Protein AF-D5L0C2-F1 (afdb_monomer)

Nearest PDB structures (foldseek):
  6uve-assembly1_A  TM=9.979E-01  e=5.496E-06  Homo sapiens
  6uvg-assembly6_L  TM=1.005E+00  e=6.725E-06  Homo sapiens
  4tuh-assembly2_D  TM=1.004E+00  e=9.414E-06  Homo sapiens
  4cin-assembly2_B  TM=1.001E+00  e=1.077E-05  Homo sapiens
  6uve-assembly1_B  TM=9.973E-01  e=1.077E-05  Homo sapiens

Organism: Ovis aries (NCBI:txid9940)

Mean predicted aligned error: 2.58 Å

Solvent-accessible surface area (b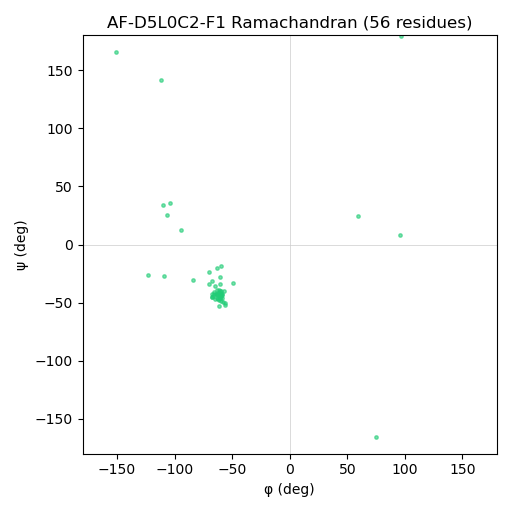ackbone atoms only — not comparable to full-atom values): 3412 Å² total; per-residue (Å²): 111,92,92,57,85,52,70,70,59,52,52,51,51,54,51,52,52,50,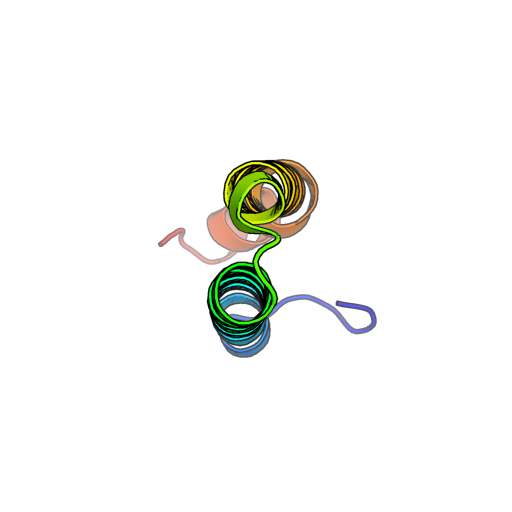52,52,36,53,52,25,47,77,69,75,38,52,79,49,38,63,52,50,53,50,53,51,51,52,46,40,64,74,71,42,42,65,60,38,54,78,67,74,46,130

Sequence (58 aa):
FRDGVNWGRIVAFFEFGGVMCVESVNREMSPLVDSIALWMTEYLNRHLHAWIQDNGGW

pLDDT: mean 95.91, std 4.74, range [72.56, 98.44]

Foldseek 3Di:
DVVDDDPVVVVVLVVVLVVVCVVCVVVVNNVCNVVSVVVSVVCCVPPVVVVCVVVPHD

Secondary structure (DSSP, 8-state):
-TT---HHHHHHHHHHHHHHHHHHHHTT-TTHHHHHHHHHHHHIIIIIHHHHHHTT--

Structure (mmCIF, N/CA/C/O backbone):
data_AF-D5L0C2-F1
#
_entry.id   AF-D5L0C2-F1
#
loop_
_atom_site.group_PDB
_atom_site.id
_atom_site.type_symbol
_atom_site.label_atom_id
_atom_site.label_alt_id
_atom_site.label_comp_id
_atom_site.label_asym_id
_atom_site.label_entity_id
_atom_site.label_seq_id
_atom_site.pdbx_PDB_ins_code
_atom_site.Cartn_x
_atom_site.Cartn_y
_atom_site.Cartn_z
_atom_site.occupancy
_atom_site.B_iso_or_equiv
_atom_site.auth_seq_id
_atom_site.auth_comp_id
_atom_site.auth_asym_id
_atom_site.auth_atom_id
_atom_site.pdbx_PDB_model_num
ATOM 1 N N . PHE A 1 1 ? -11.992 -0.106 -1.132 1.00 75.50 1 PHE A N 1
ATOM 2 C CA . PHE A 1 1 ? -12.401 0.264 0.242 1.00 75.50 1 PHE A CA 1
ATOM 3 C C . PHE A 1 1 ? -13.803 0.891 0.337 1.00 75.50 1 PHE A C 1
ATOM 5 O O . PHE A 1 1 ? -14.094 1.566 1.312 1.00 75.50 1 PHE A O 1
ATOM 12 N N . ARG A 1 2 ? -14.706 0.652 -0.632 1.00 72.56 2 ARG A N 1
ATOM 13 C CA . ARG A 1 2 ? -16.029 1.305 -0.693 1.00 72.56 2 ARG A CA 1
ATOM 14 C C . ARG A 1 2 ? -16.984 0.882 0.435 1.00 72.56 2 ARG A C 1
ATOM 16 O O . ARG A 1 2 ? -17.740 1.715 0.910 1.00 72.56 2 ARG A O 1
ATOM 23 N N . ASP A 1 3 ? -16.871 -0.361 0.908 1.00 84.62 3 ASP A N 1
ATOM 24 C CA . ASP A 1 3 ? -17.739 -0.921 1.960 1.00 84.62 3 ASP A CA 1
ATOM 25 C C . ASP A 1 3 ? -16.969 -1.121 3.279 1.00 84.62 3 ASP A C 1
ATOM 27 O O . ASP A 1 3 ? -17.131 -2.132 3.955 1.00 84.62 3 ASP A O 1
ATOM 31 N N . GLY A 1 4 ? -16.008 -0.240 3.572 1.00 89.75 4 GLY A N 1
ATOM 32 C CA . GLY A 1 4 ? -15.172 -0.303 4.776 1.00 89.75 4 GLY A CA 1
ATOM 33 C C . GLY A 1 4 ? -13.800 -0.966 4.600 1.00 89.75 4 GLY A C 1
ATOM 34 O O . GLY A 1 4 ? -13.406 -1.408 3.511 1.00 89.75 4 GLY A O 1
ATOM 35 N N . VAL A 1 5 ? -13.047 -1.013 5.696 1.00 95.25 5 VAL A N 1
ATOM 36 C CA . VAL A 1 5 ? -11.683 -1.553 5.775 1.00 95.25 5 VAL A CA 1
ATOM 37 C C . VAL A 1 5 ? -11.702 -2.831 6.619 1.00 95.25 5 VAL A C 1
ATOM 39 O O . VAL A 1 5 ? -12.459 -2.937 7.578 1.00 95.25 5 VAL A O 1
ATOM 42 N N . ASN A 1 6 ? -10.908 -3.822 6.219 1.00 96.19 6 ASN A N 1
ATOM 43 C CA . ASN A 1 6 ? -10.598 -5.009 7.010 1.00 96.19 6 ASN A CA 1
ATOM 44 C C . ASN A 1 6 ? -9.201 -5.513 6.632 1.00 96.19 6 ASN A C 1
ATOM 46 O O . ASN A 1 6 ? -8.667 -5.132 5.585 1.00 96.19 6 ASN A O 1
ATOM 50 N N . TRP A 1 7 ? -8.639 -6.405 7.445 1.00 97.56 7 TRP A N 1
ATOM 51 C CA . TRP A 1 7 ? -7.297 -6.940 7.219 1.00 97.56 7 TRP A CA 1
ATOM 52 C C . TRP A 1 7 ? -7.122 -7.622 5.860 1.00 97.56 7 TRP A C 1
ATOM 54 O O . TRP A 1 7 ? -6.119 -7.384 5.195 1.00 97.56 7 TRP A O 1
ATOM 64 N N . GLY A 1 8 ? -8.115 -8.381 5.383 1.00 97.25 8 GLY A N 1
ATOM 65 C CA . GLY A 1 8 ? -8.055 -9.006 4.057 1.00 97.25 8 GLY A CA 1
ATOM 66 C C . GLY A 1 8 ? -7.914 -7.985 2.922 1.00 97.25 8 GLY A C 1
ATOM 67 O O . GLY A 1 8 ? -7.126 -8.180 2.001 1.00 97.25 8 GLY A O 1
ATOM 68 N N . ARG A 1 9 ? -8.616 -6.848 3.012 1.00 96.69 9 ARG A N 1
ATOM 69 C CA . ARG A 1 9 ? -8.502 -5.740 2.046 1.00 96.69 9 ARG A CA 1
ATOM 70 C C . ARG A 1 9 ? -7.161 -5.008 2.149 1.00 96.69 9 ARG A C 1
ATOM 72 O O . ARG A 1 9 ? -6.658 -4.553 1.128 1.00 96.69 9 ARG A O 1
ATOM 79 N N . ILE A 1 10 ? -6.588 -4.899 3.349 1.00 97.31 10 ILE A N 1
ATOM 80 C CA . ILE A 1 10 ? -5.256 -4.308 3.555 1.00 97.31 10 ILE A CA 1
ATOM 81 C C . ILE A 1 10 ? -4.176 -5.206 2.938 1.00 97.31 10 ILE A C 1
ATOM 83 O O . ILE A 1 10 ? -3.329 -4.714 2.201 1.00 97.31 10 ILE A O 1
ATOM 87 N N . VAL A 1 11 ? -4.239 -6.521 3.159 1.00 97.81 11 VAL A N 1
ATOM 88 C CA . VAL A 1 11 ? -3.315 -7.480 2.531 1.00 97.81 11 VAL A CA 1
ATOM 89 C C . VAL A 1 11 ? -3.437 -7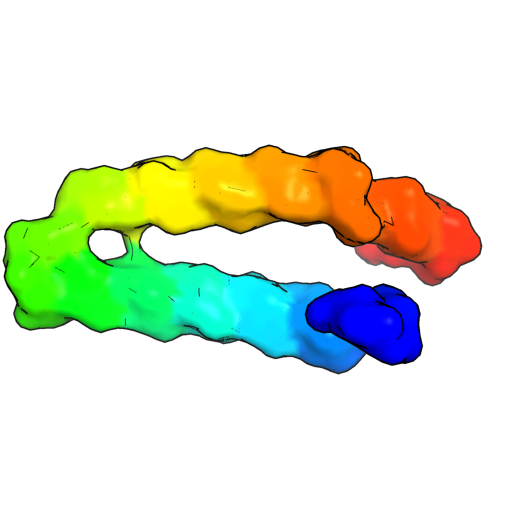.438 1.007 1.00 97.81 11 VAL A C 1
ATOM 91 O O . VAL A 1 11 ? -2.425 -7.327 0.322 1.00 97.81 11 VAL A O 1
ATOM 94 N N . ALA A 1 12 ? -4.663 -7.438 0.471 1.00 97.56 12 ALA A N 1
ATOM 95 C CA . ALA A 1 12 ? -4.893 -7.320 -0.970 1.00 97.56 12 ALA A CA 1
ATOM 96 C C . ALA A 1 12 ? -4.349 -6.005 -1.556 1.00 97.56 12 ALA A C 1
ATOM 98 O O . ALA A 1 12 ? -3.870 -5.983 -2.682 1.00 97.56 12 ALA A O 1
ATOM 99 N N . PHE A 1 13 ? -4.387 -4.906 -0.798 1.00 97.75 13 PHE A N 1
ATOM 100 C CA . PHE A 1 13 ? -3.780 -3.639 -1.208 1.00 97.75 13 PHE A CA 1
ATOM 101 C C . PHE A 1 13 ? -2.253 -3.742 -1.341 1.00 97.75 13 PHE A C 1
ATOM 103 O O . PHE A 1 13 ? -1.701 -3.246 -2.323 1.00 97.75 13 PHE A O 1
ATOM 110 N N . PHE A 1 14 ? -1.577 -4.413 -0.401 1.00 98.06 14 PHE A N 1
ATOM 111 C CA . PHE A 1 14 ? -0.134 -4.645 -0.498 1.00 98.06 14 PHE A CA 1
ATOM 112 C C . PHE A 1 14 ? 0.236 -5.582 -1.651 1.00 98.06 14 PHE A C 1
ATOM 114 O O . PHE A 1 14 ? 1.180 -5.295 -2.385 1.00 98.06 14 PHE A O 1
ATOM 121 N N . GLU A 1 15 ? -0.523 -6.663 -1.838 1.00 98.38 15 GLU A N 1
ATOM 122 C CA . GLU A 1 15 ? -0.319 -7.609 -2.941 1.00 98.38 15 GLU A CA 1
ATOM 123 C C . GLU A 1 15 ? -0.496 -6.923 -4.301 1.00 98.38 15 GLU A C 1
ATOM 125 O O . GLU A 1 15 ? 0.407 -6.985 -5.136 1.00 98.38 15 GLU A O 1
ATOM 130 N N . PHE A 1 16 ? -1.572 -6.150 -4.470 1.00 97.19 16 PHE A N 1
ATOM 131 C CA . PHE A 1 16 ? -1.825 -5.388 -5.690 1.00 97.19 16 PHE A CA 1
ATOM 132 C C . PHE A 1 16 ? -0.693 -4.400 -6.003 1.0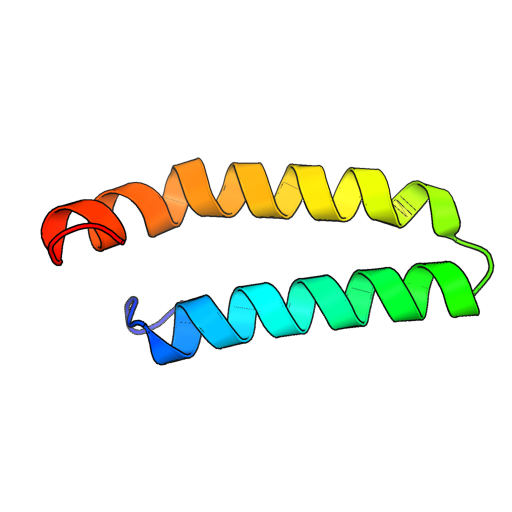0 97.19 16 PHE A C 1
ATOM 134 O O . PHE A 1 16 ? -0.245 -4.296 -7.145 1.00 97.19 16 PHE A O 1
ATOM 141 N N . GLY A 1 17 ? -0.199 -3.692 -4.984 1.00 97.75 17 GLY A N 1
ATOM 142 C CA . GLY A 1 17 ? 0.957 -2.812 -5.120 1.00 97.75 17 GLY A CA 1
ATOM 143 C C . GLY A 1 17 ? 2.223 -3.544 -5.568 1.00 97.75 17 GLY A C 1
ATOM 144 O O . GLY A 1 17 ? 2.919 -3.082 -6.470 1.00 97.75 17 GLY A O 1
ATOM 145 N N . GLY A 1 18 ? 2.486 -4.722 -4.998 1.00 97.56 18 GLY A N 1
ATOM 146 C CA . GLY A 1 18 ? 3.599 -5.581 -5.400 1.00 97.56 18 GLY A CA 1
ATOM 147 C C . GLY A 1 18 ? 3.495 -6.049 -6.853 1.00 97.56 18 GLY A C 1
ATOM 148 O O . GLY A 1 18 ? 4.469 -5.942 -7.599 1.00 97.56 18 GLY A O 1
ATOM 149 N N . VAL A 1 19 ? 2.311 -6.496 -7.284 1.00 98.06 19 VAL A N 1
ATOM 150 C CA . VAL A 1 19 ? 2.050 -6.891 -8.679 1.00 98.06 19 VAL A CA 1
ATOM 151 C C . VAL A 1 19 ? 2.285 -5.719 -9.634 1.00 98.06 19 VAL A C 1
ATOM 153 O O . VAL A 1 19 ? 2.952 -5.888 -10.653 1.00 98.06 19 VAL A O 1
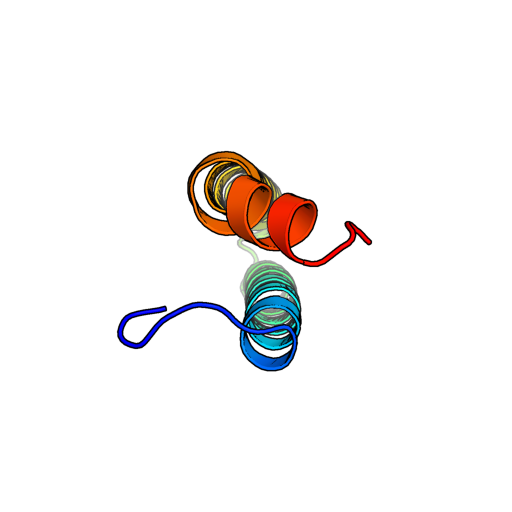ATOM 156 N N . MET A 1 20 ? 1.811 -4.518 -9.290 1.00 97.44 20 MET A N 1
ATOM 157 C CA . MET A 1 20 ? 2.050 -3.303 -10.079 1.00 97.44 20 MET A CA 1
ATOM 158 C C . MET A 1 20 ? 3.546 -2.978 -10.209 1.00 97.44 20 MET A C 1
ATOM 160 O O . MET A 1 20 ? 3.995 -2.587 -11.289 1.00 97.44 20 MET A O 1
ATOM 164 N N . CYS A 1 21 ? 4.333 -3.156 -9.143 1.00 97.94 21 CYS A N 1
ATOM 165 C CA . CYS A 1 21 ? 5.783 -2.962 -9.187 1.00 97.94 21 CYS A CA 1
ATOM 166 C C . CYS A 1 21 ? 6.468 -3.979 -10.110 1.00 97.94 21 CYS A C 1
ATOM 168 O O . CYS A 1 21 ? 7.270 -3.587 -10.957 1.00 97.94 21 CYS A O 1
ATOM 170 N N . VAL A 1 22 ? 6.129 -5.267 -9.989 1.00 97.56 22 VAL A N 1
ATOM 171 C CA . VAL A 1 22 ? 6.677 -6.329 -10.852 1.00 97.56 22 VAL A CA 1
ATOM 172 C C . VAL A 1 22 ? 6.333 -6.067 -12.318 1.00 97.56 22 VAL A C 1
ATOM 174 O O . VAL A 1 22 ? 7.210 -6.119 -13.178 1.00 97.56 22 VAL A O 1
ATOM 177 N N . GLU A 1 23 ? 5.081 -5.714 -12.605 1.00 97.31 23 GLU A N 1
ATOM 178 C CA . GLU A 1 23 ? 4.639 -5.417 -13.966 1.00 97.31 23 GLU A CA 1
ATOM 179 C C . GLU A 1 23 ? 5.324 -4.169 -14.538 1.00 97.31 23 GLU A C 1
ATOM 181 O O . GLU A 1 23 ? 5.677 -4.140 -15.717 1.00 97.31 23 GLU A O 1
ATOM 186 N N . SER A 1 24 ? 5.578 -3.157 -13.704 1.00 96.38 24 SER A N 1
ATOM 187 C CA . SER A 1 24 ? 6.323 -1.961 -14.112 1.00 96.38 24 SER A CA 1
ATOM 188 C C . SER A 1 24 ? 7.749 -2.308 -14.539 1.00 96.38 24 SER A C 1
ATOM 190 O O . SER A 1 24 ? 8.217 -1.807 -15.558 1.00 96.38 24 SER A O 1
ATOM 192 N N . VAL A 1 25 ? 8.426 -3.203 -13.814 1.00 96.38 25 VAL A N 1
ATOM 193 C CA . VAL A 1 25 ? 9.769 -3.678 -14.187 1.00 96.38 25 VAL A CA 1
ATOM 194 C C . VAL A 1 25 ? 9.722 -4.509 -15.471 1.00 96.38 25 VAL A C 1
ATOM 196 O O . VAL A 1 25 ? 10.520 -4.270 -16.375 1.00 96.38 25 VAL A O 1
ATOM 199 N N . ASN A 1 26 ? 8.758 -5.426 -15.596 1.00 96.69 26 ASN A N 1
ATOM 200 C CA . ASN A 1 26 ? 8.597 -6.268 -16.789 1.00 96.69 26 ASN A CA 1
ATOM 201 C C . ASN A 1 26 ? 8.347 -5.457 -18.070 1.00 96.69 26 ASN A C 1
ATOM 203 O O . ASN A 1 26 ? 8.686 -5.909 -19.161 1.00 96.69 26 ASN A O 1
ATOM 207 N N . ARG A 1 27 ? 7.753 -4.266 -17.943 1.00 96.56 27 ARG A N 1
ATOM 208 C CA . ARG A 1 27 ? 7.471 -3.345 -19.054 1.00 96.56 27 ARG A CA 1
ATOM 209 C C . ARG A 1 27 ? 8.546 -2.280 -19.275 1.00 96.56 27 ARG A C 1
ATOM 211 O O . ARG A 1 27 ? 8.284 -1.318 -19.988 1.00 96.56 27 ARG A O 1
ATOM 218 N N . GLU A 1 28 ? 9.716 -2.413 -18.649 1.00 94.62 28 GLU A N 1
ATOM 219 C CA . GLU A 1 28 ? 10.807 -1.424 -18.708 1.00 94.62 28 GLU A CA 1
ATOM 220 C C . GLU A 1 28 ? 10.405 -0.027 -18.180 1.00 94.62 28 GLU A C 1
ATOM 222 O O . GLU A 1 28 ? 11.010 0.993 -18.505 1.00 94.62 28 GLU A O 1
ATOM 227 N N . MET A 1 29 ? 9.396 0.030 -17.307 1.00 95.19 29 MET A N 1
ATOM 228 C CA . MET A 1 29 ? 8.897 1.238 -16.641 1.00 95.19 29 MET A CA 1
ATOM 229 C C . MET A 1 29 ? 9.347 1.311 -15.175 1.00 95.19 29 MET A C 1
ATOM 231 O O . MET A 1 29 ? 8.610 1.791 -14.314 1.00 95.19 29 MET A O 1
ATOM 235 N N . SER A 1 30 ? 10.561 0.852 -14.866 1.00 90.69 30 SER A N 1
ATOM 236 C CA . SER A 1 30 ? 11.101 0.787 -13.499 1.00 90.69 30 SER A CA 1
ATOM 237 C C . SER A 1 30 ? 10.966 2.074 -12.659 1.00 90.69 30 SER A C 1
ATOM 239 O O . SER A 1 30 ? 10.717 1.939 -11.462 1.00 90.69 30 SER A O 1
ATOM 241 N N . PRO A 1 31 ? 11.028 3.309 -13.212 1.00 94.19 31 PRO A N 1
ATOM 242 C CA . PRO A 1 31 ? 10.777 4.528 -12.429 1.00 94.19 31 PRO A CA 1
ATOM 243 C C . PRO A 1 31 ? 9.378 4.617 -11.790 1.00 94.19 31 PRO A C 1
ATOM 245 O O . PRO A 1 31 ? 9.170 5.390 -10.855 1.00 94.19 31 PRO A O 1
ATOM 248 N N . LEU A 1 32 ? 8.400 3.834 -12.264 1.00 95.50 32 LEU A N 1
ATOM 249 C CA . LEU A 1 32 ? 7.074 3.772 -11.646 1.00 95.50 32 LEU A CA 1
ATOM 250 C C . LEU A 1 32 ? 7.087 3.085 -10.280 1.00 95.50 32 LEU A C 1
ATOM 252 O O . LEU A 1 32 ? 6.203 3.369 -9.480 1.00 95.50 32 LEU A O 1
ATOM 256 N N . VAL A 1 33 ? 8.068 2.227 -9.986 1.00 97.56 33 VAL A N 1
ATOM 257 C CA . VAL A 1 33 ? 8.148 1.510 -8.703 1.00 97.56 33 VAL A CA 1
ATOM 258 C C . VAL A 1 33 ? 8.219 2.496 -7.535 1.00 97.56 33 VAL A C 1
ATOM 260 O O . VAL A 1 33 ? 7.445 2.375 -6.585 1.00 97.56 33 VAL A O 1
ATOM 263 N N . ASP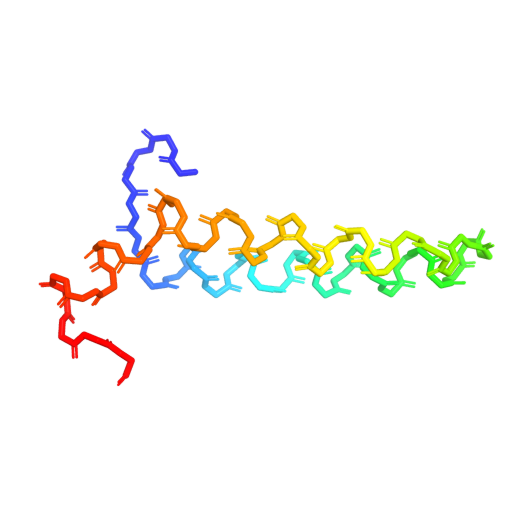 A 1 34 ? 9.061 3.526 -7.644 1.00 97.25 34 ASP A N 1
ATOM 264 C CA . ASP A 1 34 ? 9.181 4.571 -6.619 1.00 97.25 34 ASP A CA 1
ATOM 265 C C . ASP A 1 34 ? 7.877 5.363 -6.460 1.00 97.25 34 ASP A C 1
ATOM 267 O O . ASP A 1 34 ? 7.451 5.674 -5.346 1.00 97.25 34 ASP A O 1
ATOM 271 N N . SER A 1 35 ? 7.196 5.641 -7.577 1.00 97.88 35 SER A N 1
ATOM 272 C CA . SER A 1 35 ? 5.899 6.328 -7.566 1.00 97.88 35 SER A CA 1
ATOM 273 C C . SER A 1 35 ? 4.816 5.478 -6.896 1.00 97.88 35 SER A C 1
ATOM 275 O O . SER A 1 35 ? 4.053 5.987 -6.078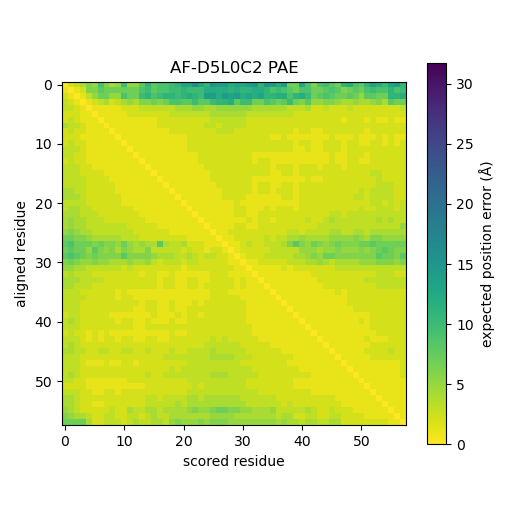 1.00 97.88 35 SER A O 1
ATOM 277 N N . ILE A 1 36 ? 4.776 4.174 -7.187 1.00 97.94 36 ILE A N 1
ATOM 278 C CA . ILE A 1 36 ? 3.837 3.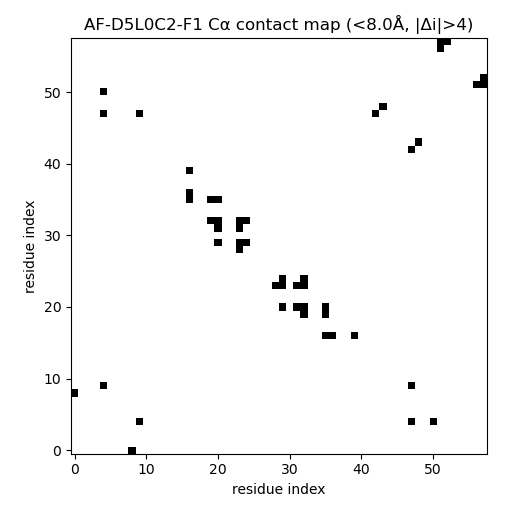229 -6.575 1.00 97.94 36 ILE A CA 1
ATOM 279 C C . ILE A 1 36 ? 4.086 3.147 -5.068 1.00 97.94 36 ILE A C 1
ATOM 281 O O . ILE A 1 36 ? 3.137 3.263 -4.293 1.00 97.94 36 ILE A O 1
ATOM 285 N N . ALA A 1 37 ? 5.343 3.014 -4.641 1.00 97.94 37 ALA A N 1
ATOM 286 C CA . ALA A 1 37 ? 5.702 2.983 -3.225 1.00 97.94 37 ALA A CA 1
ATOM 287 C C . ALA A 1 37 ? 5.269 4.266 -2.496 1.00 97.94 37 ALA A C 1
ATOM 289 O O . ALA A 1 37 ? 4.700 4.197 -1.399 1.00 97.94 37 ALA A O 1
ATOM 290 N N . LEU A 1 38 ? 5.472 5.432 -3.120 1.00 98.31 38 LEU A N 1
ATOM 291 C CA . LEU A 1 38 ? 5.017 6.712 -2.586 1.00 98.31 38 LEU A CA 1
ATOM 292 C C . LEU A 1 38 ? 3.491 6.743 -2.439 1.00 98.31 38 LEU A C 1
ATOM 294 O O . LEU A 1 38 ? 2.993 6.996 -1.343 1.00 98.31 38 LEU A O 1
ATOM 298 N N . TRP A 1 39 ? 2.741 6.427 -3.498 1.00 98.06 39 TRP A N 1
ATOM 299 C CA . TRP A 1 39 ? 1.276 6.443 -3.456 1.00 98.06 39 TRP A CA 1
ATOM 300 C C . TRP A 1 39 ? 0.711 5.452 -2.447 1.00 98.06 39 TRP A C 1
ATOM 302 O O . TRP A 1 39 ? -0.243 5.768 -1.737 1.00 98.06 39 TRP A O 1
ATOM 312 N N . MET A 1 40 ? 1.306 4.264 -2.343 1.00 98.31 40 MET A N 1
ATOM 313 C CA . MET A 1 40 ? 0.891 3.281 -1.353 1.00 98.31 40 MET A CA 1
ATOM 314 C C . MET A 1 40 ? 1.111 3.787 0.069 1.00 98.31 40 MET A C 1
ATOM 316 O O . MET A 1 40 ? 0.234 3.636 0.918 1.00 98.31 40 MET A O 1
ATOM 320 N N . THR A 1 41 ? 2.254 4.424 0.317 1.00 98.38 41 THR A N 1
ATOM 321 C CA . THR A 1 41 ? 2.581 5.021 1.614 1.00 98.38 41 THR A CA 1
ATOM 322 C C . THR A 1 41 ? 1.608 6.146 1.958 1.00 98.38 41 THR A C 1
ATOM 324 O O . THR A 1 41 ? 1.064 6.186 3.062 1.00 98.38 41 THR A O 1
ATOM 327 N N . GLU A 1 42 ? 1.328 7.042 1.009 1.00 98.44 42 GLU A N 1
ATOM 328 C CA . GLU A 1 42 ? 0.350 8.114 1.194 1.00 98.44 42 GLU A CA 1
ATOM 329 C C . GLU A 1 42 ? -1.049 7.562 1.474 1.00 98.44 42 GLU A C 1
ATOM 331 O O . GLU A 1 42 ? -1.732 8.046 2.379 1.00 98.44 42 GLU A O 1
ATOM 336 N N . TYR A 1 43 ? -1.468 6.528 0.742 1.00 97.50 43 TYR A N 1
ATOM 337 C CA . TYR A 1 43 ? -2.777 5.914 0.922 1.00 97.50 43 TYR A CA 1
ATOM 338 C C . TYR A 1 43 ? -2.897 5.216 2.279 1.00 97.50 43 TYR A C 1
ATOM 340 O O . TYR A 1 43 ? -3.893 5.399 2.984 1.00 97.50 43 TYR A O 1
ATOM 348 N N . LEU A 1 44 ? -1.867 4.462 2.677 1.00 97.69 44 LEU A N 1
ATOM 349 C CA . LEU A 1 44 ? -1.790 3.822 3.986 1.00 97.69 44 LEU A CA 1
ATOM 350 C C . LEU A 1 44 ? -1.936 4.870 5.094 1.00 97.69 44 LEU A C 1
ATOM 352 O O . LEU A 1 44 ? -2.819 4.744 5.940 1.00 97.69 44 LEU A O 1
ATOM 356 N N . ASN A 1 45 ? -1.139 5.939 5.041 1.00 97.31 45 ASN A N 1
ATOM 357 C CA . ASN A 1 45 ? -1.132 6.986 6.060 1.00 97.31 45 ASN A CA 1
ATOM 358 C C . ASN A 1 45 ? -2.448 7.772 6.122 1.00 97.31 45 ASN A C 1
ATOM 360 O O . ASN A 1 45 ? -2.926 8.077 7.211 1.00 97.31 45 ASN A O 1
ATOM 364 N N . ARG A 1 46 ? -3.050 8.100 4.974 1.00 96.94 46 ARG A N 1
ATOM 365 C CA . ARG A 1 46 ? -4.256 8.944 4.926 1.00 96.94 46 ARG A CA 1
ATOM 366 C C . ARG A 1 46 ? -5.556 8.179 5.154 1.00 96.94 46 ARG A C 1
ATOM 368 O O . ARG A 1 46 ? -6.508 8.769 5.655 1.00 96.94 46 ARG A O 1
ATOM 375 N N . HIS A 1 47 ? -5.626 6.905 4.764 1.00 95.62 47 HIS A N 1
ATOM 376 C CA . HIS A 1 47 ? -6.901 6.181 4.692 1.00 95.62 47 HIS A CA 1
ATOM 377 C C . HIS A 1 47 ? -6.957 4.899 5.519 1.00 95.62 47 HIS A C 1
ATOM 379 O O . HIS A 1 47 ? -8.050 4.492 5.906 1.00 95.62 47 HIS A O 1
ATOM 385 N N . LEU A 1 48 ? -5.821 4.252 5.789 1.00 96.81 48 LEU A N 1
ATOM 386 C CA . LEU A 1 48 ? -5.792 2.959 6.484 1.00 96.81 48 LEU A CA 1
ATOM 387 C C . LEU A 1 48 ? -5.234 3.066 7.903 1.00 96.81 48 LEU A C 1
ATOM 389 O O . LEU A 1 48 ? -5.610 2.272 8.759 1.00 96.81 48 LEU A O 1
ATOM 393 N N . HIS A 1 49 ? -4.380 4.058 8.165 1.00 97.12 49 HIS A N 1
ATOM 394 C CA . HIS A 1 49 ? -3.672 4.214 9.430 1.00 97.12 49 HIS A CA 1
ATOM 395 C C . HIS A 1 49 ? -4.618 4.277 10.630 1.00 97.12 49 HIS A C 1
ATOM 397 O O . HIS A 1 49 ? -4.448 3.501 11.565 1.00 97.12 49 HIS A O 1
ATOM 403 N N . ALA A 1 50 ? -5.640 5.137 10.578 1.00 97.25 50 ALA A N 1
ATOM 404 C CA . ALA A 1 50 ? -6.612 5.268 11.663 1.00 97.25 50 ALA A CA 1
ATOM 405 C C . ALA A 1 50 ? -7.310 3.933 11.958 1.00 97.25 50 ALA A C 1
ATOM 407 O O . ALA A 1 50 ? -7.287 3.466 13.089 1.00 97.25 50 ALA A O 1
ATOM 408 N N . TRP A 1 51 ? -7.819 3.257 10.921 1.00 97.31 51 TRP A N 1
ATOM 409 C CA . TRP A 1 51 ? -8.478 1.963 11.093 1.00 97.31 51 TRP A CA 1
ATOM 410 C C . TRP A 1 51 ? -7.537 0.910 11.689 1.00 97.31 51 TRP A C 1
ATOM 412 O O . TRP A 1 51 ? -7.947 0.164 12.569 1.00 97.31 51 TRP A O 1
ATOM 422 N N . ILE A 1 52 ? -6.276 0.858 11.245 1.00 98.00 52 ILE A N 1
ATOM 423 C CA . ILE A 1 52 ? -5.277 -0.069 11.796 1.00 98.00 52 ILE A CA 1
ATOM 424 C C . ILE A 1 52 ? -5.081 0.185 13.295 1.00 98.00 52 ILE A C 1
ATOM 426 O O . ILE A 1 52 ? -5.136 -0.758 14.080 1.00 98.00 52 ILE A O 1
ATOM 430 N N . GLN A 1 53 ? -4.894 1.443 13.704 1.00 98.25 53 GLN A N 1
ATOM 431 C CA . GLN A 1 53 ? -4.720 1.789 15.119 1.00 98.25 53 GLN A CA 1
ATOM 432 C C . GLN A 1 53 ? -5.970 1.457 15.946 1.00 98.25 53 GLN A C 1
ATOM 434 O O . GLN A 1 53 ? -5.859 0.832 16.999 1.00 98.25 53 GLN A O 1
ATOM 439 N N . ASP A 1 54 ? -7.157 1.778 15.429 1.00 97.94 54 ASP A N 1
ATOM 440 C CA . ASP A 1 54 ? -8.437 1.489 16.085 1.00 97.94 54 ASP A CA 1
ATOM 441 C C . ASP A 1 54 ? -8.695 -0.023 16.253 1.00 97.94 54 ASP A C 1
ATOM 443 O O . ASP A 1 54 ? -9.488 -0.427 17.101 1.00 97.94 54 ASP A O 1
ATOM 447 N N . ASN A 1 55 ? -8.020 -0.870 15.465 1.00 97.56 55 ASN A N 1
ATOM 448 C CA . ASN A 1 55 ? -8.156 -2.330 15.485 1.00 97.56 55 ASN A CA 1
ATOM 449 C C . ASN A 1 55 ? -6.954 -3.046 16.130 1.00 97.56 55 ASN A C 1
ATOM 451 O O . ASN A 1 55 ? -6.722 -4.223 15.856 1.00 97.56 55 ASN A O 1
ATOM 455 N N . GLY A 1 56 ? -6.222 -2.362 17.016 1.00 97.56 56 GLY A N 1
A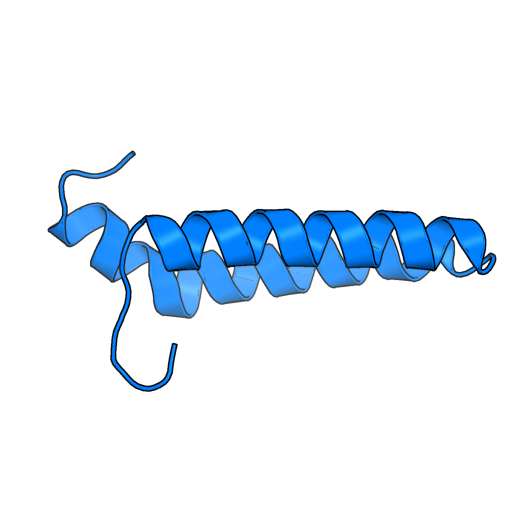TOM 456 C CA . GLY A 1 56 ? -5.150 -2.960 17.823 1.00 97.56 56 GLY A CA 1
ATOM 457 C C . GLY A 1 56 ? -3.745 -2.799 17.248 1.00 97.56 56 GLY A C 1
ATOM 458 O O . GLY A 1 56 ? -2.802 -3.355 17.804 1.00 97.56 56 GLY A O 1
ATOM 459 N N . GLY A 1 57 ? -3.593 -2.013 16.182 1.00 97.25 57 GLY A N 1
ATOM 460 C CA . GLY A 1 57 ? -2.317 -1.838 15.502 1.00 97.25 57 GLY A CA 1
ATOM 461 C C . GLY A 1 57 ? -1.941 -3.045 14.643 1.00 97.25 57 GLY A C 1
ATOM 462 O O . GLY A 1 57 ? -2.782 -3.877 14.306 1.00 97.25 57 GLY A O 1
ATOM 463 N N . TRP A 1 58 ? -0.671 -3.079 14.243 1.00 93.25 58 TRP A N 1
ATOM 464 C CA . TRP A 1 58 ? -0.063 -4.228 13.572 1.00 93.25 58 TRP A CA 1
ATOM 465 C C . TRP A 1 58 ? 0.413 -5.267 14.581 1.00 93.25 58 TRP A C 1
ATOM 467 O O . TRP A 1 58 ? 0.960 -4.845 15.626 1.00 93.25 58 TRP A O 1
#

Radius of gyration: 12.91 Å; Cα contacts (8 Å, |Δi|>4): 25; chains: 1; bounding box: 29×18×37 Å

InterPro domains:
  IPR002475 Bcl2-like [PS50062] (1-58)
  IPR026298 Bcl-2 family [PR01862] (6-34)
  IPR026298 Bcl-2 family [PR01862] (35-58)
  IPR026298 Bcl-2 family [PTHR11256] (1-58)
  IPR026298 Bcl-2 family [cd06845] (1-58)
  IPR036834 Bcl-2-like superfamily [G3DSA:1.10.437.10] (1-58)
  IPR036834 Bcl-2-like superfamily [SSF56854] (1-58)
  IPR046371 Bcl-2, Bcl-2 homology region 1-3 [PF00452] (1-58)
  IPR046371 Bcl-2, Bcl-2 homology region 1-3 [SM00337] (1-58)